Protein 6J6V (pdb70)

Near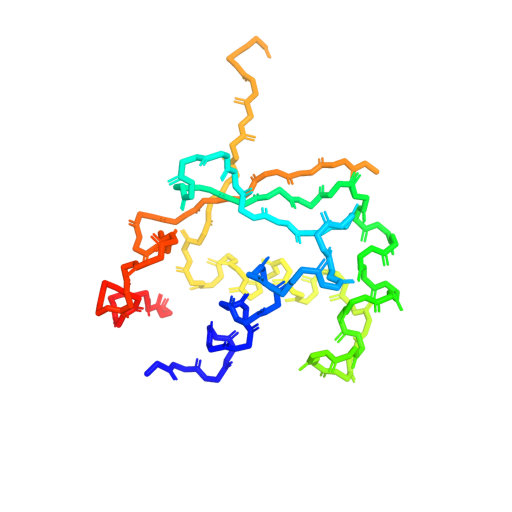est PDB structures (foldseek):
  6j6w-assembly1_A  TM=1.005E+00  e=5.561E-21  Homo sapiens
  6j6v-assembly1_A-2  TM=1.011E+00  e=1.621E-20  Homo sapiens
  5d5u-assembly1_B-2  TM=9.566E-01  e=1.226E-15  Homo sapiens
  5d8l-assembly2_F  TM=9.532E-01  e=7.972E-15  Homo sapiens
  5d8l-assembly1_D  TM=9.468E-01  e=5.926E-14  Homo sapiens

Solvent-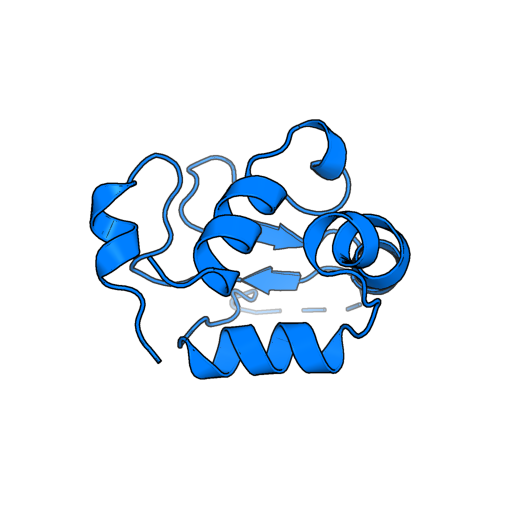accessible surface area: 5804 Å² total; per-residue (Å²): 90,39,75,31,0,32,92,0,52,46,0,0,38,40,112,54,2,48,106,1,0,98,30,20,136,75,0,68,8,0,44,0,39,44,49,69,107,0,7,146,75,2,0,48,120,50,35,188,69,67,75,34,61,42,2,52,138,42,2,109,67,13,39,11,167,130,66,115,84,184,197,130,121,19,53,7,51,20,91,13,1,12,105,61,138,119,149,42,10,97,180,0,130,171

InterPro domains:
  IPR000232 Heat shock factor (HSF)-type, DNA-binding [PF00447] (20-120)
  IPR000232 Heat shock factor (HSF)-type, DNA-binding [PR00056] (20-43)
  IPR000232 Heat shock factor (HSF)-type, DNA-binding [PR00056] (58-70)
  IPR000232 Heat shock factor (HSF)-type, DNA-binding [PR00056] (71-83)
  IPR000232 Heat shock factor (HSF)-type, DNA-binding [PS00434] (59-83)
  IPR000232 Heat shock factor (HSF)-type, DNA-binding [SM00415] (16-120)
  IPR036388 Winged helix-like DNA-binding domain superfamily [G3DSA:1.10.10.10] (14-121)
  IPR036390 Winged helix DNA-binding domain superfamily [SSF46785] (15-120)

Secondary structure (DSSP, 8-state):
--HHHHHHHHHHH-GGGTTTEEE-TTSSSEEES-HHHHHHHTHHHHHS---HHHHHHHHHHTT-EE-------EEEE-TT--TT-TTGGGG---

Structure (mmCIF, N/CA/C/O backbone):
data_6J6V
#
_entry.id   6J6V
#
_cell.length_a   44.619
_cell.length_b   68.229
_cell.length_c   80.099
_cell.angle_alpha   90.00
_cell.angle_beta   90.00
_cell.angle_gamma   90.00
#
_symmetry.space_group_name_H-M   'I 2 2 2'
#
loop_
_entity.id
_entity.type
_entity.pdbx_description
1 polymer 'Heat shock factor protein 4'
2 non-polymer 'SODIUM ION'
3 non-polymer 'NITRATE ION'
4 water water
#
loop_
_atom_site.group_PDB
_atom_site.id
_atom_site.type_symbol
_atom_site.label_atom_id
_atom_site.label_alt_id
_atom_site.label_comp_id
_atom_site.label_asym_id
_atom_site.label_entity_id
_atom_site.label_seq_id
_atom_site.pdbx_PDB_ins_code
_atom_site.Cartn_x
_atom_site.Cartn_y
_atom_site.Cartn_z
_atom_site.occupancy
_atom_site.B_iso_or_equiv
_atom_site.auth_seq_id
_atom_site.auth_comp_id
_atom_site.auth_asym_id
_atom_site.auth_atom_id
_atom_site.pdbx_PDB_model_num
ATOM 1 N N . VAL A 1 1 ? 5.939 3.294 29.483 1.00 27.15 17 VAL A N 1
ATOM 2 C CA . VAL A 1 1 ? 6.806 4.456 29.393 1.00 23.78 17 VAL A CA 1
ATOM 3 C C . VAL A 1 1 ? 6.313 5.402 28.281 1.00 21.58 17 VAL A C 1
ATOM 4 O O . VAL A 1 1 ? 6.215 5.010 27.122 1.00 24.43 17 VAL A O 1
ATOM 8 N N . PRO A 1 2 ? 6.010 6.648 28.643 1.00 20.61 18 PRO A N 1
ATOM 9 C CA . PRO A 1 2 ? 5.603 7.641 27.642 1.00 20.62 18 PRO A CA 1
ATOM 10 C C . PRO A 1 2 ? 6.625 7.780 26.518 1.00 19.46 18 PRO A C 1
ATOM 11 O O . PRO A 1 2 ? 7.839 7.681 26.730 1.00 18.88 18 PRO A O 1
ATOM 15 N N . ALA A 1 3 ? 6.113 8.039 25.312 1.00 20.11 19 ALA A N 1
ATOM 16 C CA . ALA A 1 3 ? 6.953 8.100 24.120 1.00 19.89 19 ALA A CA 1
ATOM 17 C C . ALA A 1 3 ? 8.104 9.086 24.273 1.00 18.25 19 ALA A C 1
ATOM 18 O O . ALA A 1 3 ? 9.221 8.813 23.820 1.00 18.59 19 ALA A O 1
ATOM 20 N N . PHE A 1 4 ? 7.859 10.239 24.911 1.00 16.97 20 PHE A N 1
ATOM 21 C CA . PHE A 1 4 ? 8.945 11.198 25.107 1.00 16.31 20 PHE A CA 1
ATOM 22 C C . PHE A 1 4 ? 10.105 10.565 25.855 1.00 15.31 20 PHE A C 1
ATOM 23 O O . PHE A 1 4 ? 11.270 10.773 25.500 1.00 14.93 20 PHE A O 1
ATOM 31 N N . LEU A 1 5 ? 9.801 9.798 26.907 1.00 14.83 21 LEU A N 1
ATOM 32 C CA . LEU A 1 5 ? 10.843 9.199 27.732 1.00 14.18 21 LEU A CA 1
ATOM 33 C C . LEU A 1 5 ? 11.513 8.034 27.029 1.00 13.42 21 LEU A C 1
ATOM 34 O O . LEU A 1 5 ? 12.716 7.823 27.198 1.00 14.15 21 LEU A O 1
ATOM 39 N N . GLY A 1 6 ? 10.758 7.262 26.250 1.00 14.89 22 GLY A N 1
ATOM 40 C CA . GLY A 1 6 ? 11.385 6.215 25.462 1.00 15.96 22 GLY A CA 1
ATOM 41 C C . GLY A 1 6 ? 12.371 6.784 24.462 1.00 14.74 22 GLY A C 1
ATOM 42 O O . GLY A 1 6 ? 13.462 6.235 24.259 1.00 15.31 22 GLY A O 1
ATOM 43 N N . LYS A 1 7 ? 11.986 7.879 23.800 1.00 15.25 23 LYS A N 1
ATOM 44 C CA . LYS A 1 7 ? 12.887 8.542 22.864 1.00 15.30 23 LYS A CA 1
ATOM 45 C C . LYS A 1 7 ? 14.094 9.130 23.587 1.00 14.06 23 LYS A C 1
ATOM 46 O O . LYS A 1 7 ? 15.228 9.014 23.101 1.00 14.54 23 LYS A O 1
ATOM 52 N N . LEU A 1 8 ? 13.868 9.773 24.735 1.00 13.34 24 LEU A N 1
ATOM 53 C CA . LEU A 1 8 ? 14.973 10.334 25.511 1.00 12.93 24 LEU A CA 1
ATOM 54 C C . LEU A 1 8 ? 15.966 9.251 25.908 1.00 12.32 24 LEU A C 1
ATOM 55 O O . LEU A 1 8 ? 17.185 9.415 25.768 1.00 13.05 24 LEU A O 1
ATOM 60 N N . TRP A 1 9 ? 15.451 8.136 26.426 1.00 12.18 25 TRP A N 1
ATOM 61 C CA . TRP A 1 9 ? 16.298 7.007 26.803 1.00 12.26 25 TRP A CA 1
ATOM 62 C C . TRP A 1 9 ? 17.156 6.553 25.630 1.00 12.79 25 TRP A C 1
ATOM 63 O O . TRP A 1 9 ? 18.366 6.329 25.766 1.00 12.81 25 TRP A O 1
ATOM 74 N N . ALA A 1 10 ? 16.521 6.370 24.473 1.00 13.12 26 ALA A N 1
ATOM 75 C CA . ALA A 1 10 ? 17.240 5.911 23.288 1.00 14.00 26 ALA A CA 1
ATOM 76 C C . ALA A 1 10 ? 18.290 6.917 22.846 1.00 14.27 26 ALA A C 1
ATOM 77 O O . ALA A 1 10 ? 19.430 6.550 22.539 1.00 14.99 26 ALA A O 1
ATOM 79 N N . LEU A 1 11 ? 17.925 8.199 22.792 1.00 13.93 27 LEU A N 1
ATOM 80 C CA . LEU A 1 11 ? 18.874 9.168 22.269 1.00 15.20 27 LEU A CA 1
ATOM 81 C C . LEU A 1 11 ? 20.040 9.399 23.218 1.00 13.77 27 LEU A C 1
ATOM 82 O O . LEU A 1 11 ? 21.163 9.602 22.758 1.00 14.26 27 LEU A O 1
ATOM 87 N N . VAL A 1 12 ? 19.814 9.361 24.534 1.00 12.82 28 VAL A N 1
ATOM 88 C CA . VAL A 1 12 ? 20.941 9.505 25.453 1.00 12.18 28 VAL A CA 1
ATOM 89 C C . VAL A 1 12 ? 21.911 8.347 25.269 1.00 12.64 28 VAL A C 1
ATOM 90 O O . VAL A 1 12 ? 23.125 8.544 25.130 1.00 13.28 28 VAL A O 1
ATOM 94 N N . GLY A 1 13 ? 21.382 7.117 25.222 1.00 12.90 29 GLY A N 1
ATOM 95 C CA . GLY A 1 13 ? 22.224 5.933 25.107 1.00 14.50 29 GLY A CA 1
ATOM 96 C C . GLY A 1 13 ? 22.830 5.695 23.731 1.00 14.54 2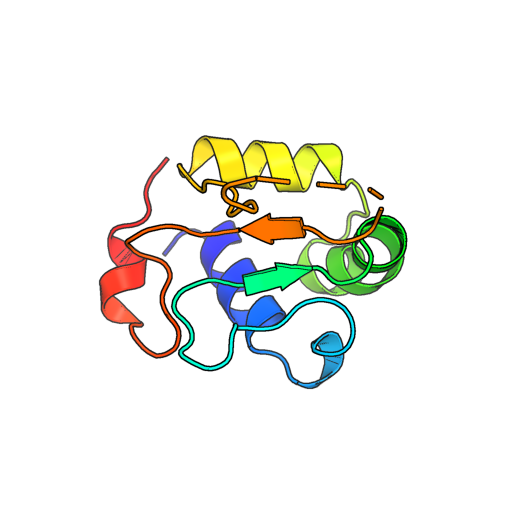9 GLY A C 1
ATOM 97 O O . GLY A 1 13 ? 23.748 4.879 23.608 1.00 16.34 29 GLY A O 1
ATOM 98 N N . ASP A 1 14 ? 22.320 6.354 22.700 1.00 14.46 30 ASP A N 1
ATOM 99 C CA . ASP A 1 14 ? 22.770 6.103 21.329 1.00 15.96 30 ASP A CA 1
ATOM 100 C C . ASP A 1 14 ? 24.236 6.512 21.184 1.00 15.44 30 ASP A C 1
ATOM 101 O O . ASP A 1 14 ? 24.569 7.691 21.383 1.00 15.79 30 ASP A O 1
ATOM 106 N N . PRO A 1 15 ? 25.134 5.596 20.814 1.00 15.87 31 PRO A N 1
ATOM 107 C CA . PRO A 1 15 ? 26.543 6.004 20.633 1.00 17.47 31 PRO A CA 1
ATOM 108 C C . PRO A 1 15 ? 26.715 7.045 19.540 1.00 17.51 31 PRO A C 1
ATOM 109 O O . PRO A 1 15 ? 27.654 7.856 19.597 1.00 18.68 31 PRO A O 1
ATOM 113 N N . GLY A 1 16 ? 25.824 7.044 18.544 1.00 17.77 32 GLY A N 1
ATOM 114 C CA . GLY A 1 16 ? 25.885 7.996 17.451 1.00 19.27 32 GLY A CA 1
ATOM 115 C C . GLY A 1 16 ? 25.584 9.423 17.853 1.00 17.41 32 GLY A C 1
ATOM 116 O O . GLY A 1 16 ? 25.840 10.339 17.065 1.00 20.44 32 GLY A O 1
ATOM 117 N N . THR A 1 17 ? 25.032 9.639 19.046 1.00 15.72 33 THR A N 1
ATOM 118 C CA . THR A 1 17 ? 24.791 10.985 19.535 1.00 15.49 33 THR A CA 1
ATOM 119 C C . THR A 1 17 ? 25.706 11.376 20.684 1.00 14.75 33 THR A C 1
ATOM 120 O O . THR A 1 17 ? 25.598 12.513 21.159 1.00 14.67 33 THR A O 1
ATOM 124 N N . ASP A 1 18 ? 26.592 10.468 21.150 1.00 15.20 34 ASP A N 1
ATOM 125 C CA . ASP A 1 18 ? 27.332 10.672 22.398 1.00 15.25 34 ASP A CA 1
ATOM 126 C C . ASP A 1 18 ? 28.253 11.883 22.377 1.00 16.47 34 ASP A C 1
ATOM 127 O O . ASP A 1 18 ? 28.617 12.374 23.448 1.00 18.03 34 ASP A O 1
ATOM 132 N N . HIS A 1 19 ? 28.663 12.361 21.198 1.00 16.90 35 HIS A N 1
ATOM 133 C CA . HIS A 1 19 ? 29.462 13.580 21.126 1.00 17.55 35 HIS A CA 1
ATOM 134 C C . HIS A 1 19 ? 28.659 14.805 21.550 1.00 17.74 35 HIS A C 1
ATOM 135 O O . HIS A 1 19 ? 29.258 15.837 21.879 1.00 20.63 35 HIS A O 1
ATOM 142 N N . LEU A 1 20 ? 27.326 14.713 21.542 1.00 15.60 36 LEU A N 1
ATOM 143 C CA . LEU A 1 20 ? 26.454 15.815 21.926 1.00 16.58 36 LEU A CA 1
ATOM 144 C C . LEU A 1 20 ? 25.592 15.521 23.148 1.00 15.41 36 LEU A C 1
ATOM 145 O O . LEU A 1 20 ? 25.278 16.454 23.897 1.00 16.30 36 LEU A O 1
ATOM 150 N N . ILE A 1 21 ? 25.181 14.270 23.366 1.00 13.98 37 ILE A N 1
ATOM 151 C CA . ILE A 1 21 ? 24.367 13.916 24.525 1.00 13.18 37 ILE A CA 1
ATOM 152 C C . ILE A 1 21 ? 24.698 12.483 24.919 1.00 13.24 37 ILE A C 1
ATOM 153 O O . ILE A 1 21 ? 24.645 11.575 24.078 1.00 13.54 37 ILE A O 1
ATOM 158 N N . ARG A 1 22 ? 25.071 12.275 26.189 1.00 12.77 38 ARG A N 1
ATOM 159 C CA . ARG A 1 22 ? 25.508 10.954 26.616 1.00 12.56 38 ARG A CA 1
ATOM 160 C C . ARG A 1 22 ? 25.273 10.794 28.110 1.00 12.11 38 ARG A C 1
ATOM 161 O O . ARG A 1 22 ? 25.174 11.771 28.860 1.00 12.65 38 ARG A O 1
ATOM 169 N N . TRP A 1 23 ? 25.202 9.544 28.550 1.00 11.45 39 TRP A N 1
ATOM 170 C CA . TRP A 1 23 ? 25.188 9.253 29.978 1.00 11.69 39 TRP A CA 1
ATOM 171 C C . TRP A 1 23 ? 26.514 9.671 30.618 1.00 11.16 39 TRP A C 1
ATOM 172 O O . TRP A 1 23 ? 27.572 9.599 29.994 1.00 12.30 39 TRP A O 1
ATOM 183 N N . SER A 1 24 ? 26.450 10.071 31.877 1.00 11.83 40 SER A N 1
ATOM 184 C CA . SER A 1 24 ? 27.649 10.243 32.684 1.00 12.15 40 SER A CA 1
ATOM 185 C C . SER A 1 24 ? 28.363 8.908 32.875 1.00 11.90 40 SER A C 1
ATOM 186 O O . SER A 1 24 ? 27.793 7.855 32.542 1.00 11.66 40 SER A O 1
ATOM 189 N N . PRO A 1 25 ? 29.570 8.882 33.450 1.00 12.11 41 PRO A N 1
ATOM 190 C CA . PRO A 1 25 ? 30.273 7.590 33.529 1.00 12.06 41 PRO A CA 1
ATOM 191 C C . PRO A 1 25 ? 29.516 6.516 34.286 1.00 10.46 41 PRO A C 1
ATOM 192 O O . PRO A 1 25 ? 29.574 5.354 33.871 1.00 11.10 41 PRO A O 1
ATOM 196 N N . SER A 1 26 ? 28.785 6.851 35.353 1.00 10.59 42 SER A N 1
ATOM 197 C CA . SER A 1 26 ? 28.013 5.870 36.099 1.00 10.22 42 SER A CA 1
ATOM 198 C C . SER A 1 26 ? 26.578 5.779 35.614 1.00 10.33 42 SER A C 1
ATOM 199 O O . SER A 1 26 ? 25.850 4.894 36.080 1.00 11.33 42 SER A O 1
ATOM 202 N N . GLY A 1 27 ? 26.132 6.682 34.741 1.00 10.36 43 GLY A N 1
ATOM 203 C CA . GLY A 1 27 ? 24.789 6.638 34.214 1.00 11.04 43 GLY A CA 1
ATOM 204 C C . GLY A 1 27 ? 23.726 7.237 35.101 1.00 9.73 43 GLY A C 1
ATOM 205 O O . GLY A 1 27 ? 22.547 7.068 34.798 1.00 11.02 43 GLY A O 1
ATOM 206 N N . THR A 1 28 ? 24.085 7.998 36.133 1.00 9.91 44 THR A N 1
ATOM 207 C CA . THR A 1 28 ? 23.056 8.550 37.000 1.00 10.12 44 THR A CA 1
ATOM 208 C C . THR A 1 28 ? 22.632 9.957 36.60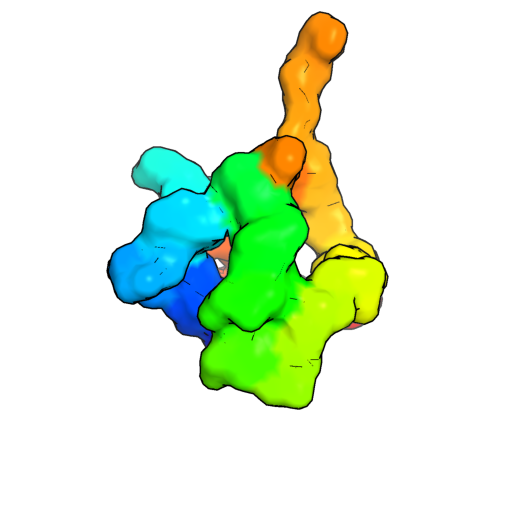0 1.00 10.58 44 THR A C 1
ATOM 209 O O . THR A 1 28 ? 21.749 10.530 37.253 1.00 11.19 44 THR A O 1
ATOM 213 N N . SER A 1 29 ? 23.251 10.527 35.578 1.00 11.01 45 SER A N 1
ATOM 214 C CA . SER A 1 29 ? 22.852 11.806 35.003 1.00 11.18 45 SER A CA 1
ATOM 215 C C . SER A 1 29 ? 23.256 11.749 33.540 1.00 11.00 45 SER A C 1
ATOM 216 O O . SER A 1 29 ? 23.897 10.795 33.105 1.00 11.27 45 SER A O 1
ATOM 219 N N . PHE A 1 30 ? 22.889 12.775 32.769 1.00 12.06 46 PHE A N 1
ATOM 220 C CA . PHE A 1 30 ? 23.305 12.827 31.377 1.00 12.89 46 PHE A CA 1
ATOM 221 C C . PHE A 1 30 ? 23.768 14.232 31.034 1.00 12.60 46 PHE A C 1
ATOM 222 O O . PHE A 1 30 ? 23.327 15.214 31.640 1.00 13.81 46 PHE A O 1
ATOM 230 N N . LEU A 1 31 ? 24.679 14.305 30.065 1.00 13.74 47 LEU A N 1
ATOM 231 C CA . LEU A 1 31 ? 25.366 15.538 29.697 1.00 15.18 47 LEU A CA 1
ATOM 232 C C . LEU A 1 31 ? 24.996 15.913 28.274 1.00 15.77 47 LEU A C 1
ATOM 233 O O . LEU A 1 31 ? 25.079 15.073 27.375 1.00 17.97 47 LEU A O 1
ATOM 238 N N . VAL A 1 32 ? 24.624 17.178 28.073 1.00 15.82 48 VAL A N 1
ATOM 239 C CA . VAL A 1 32 ? 24.507 17.775 26.744 1.00 16.50 48 VAL A CA 1
ATOM 240 C C . VAL A 1 32 ? 25.726 18.675 26.582 1.00 16.81 48 VAL A C 1
ATOM 241 O O . VAL A 1 32 ? 25.887 19.662 27.314 1.00 18.67 48 VAL A O 1
ATOM 245 N N A SER A 1 33 ? 26.609 18.312 25.650 0.57 18.12 49 SER A N 1
ATOM 246 N N B SER A 1 33 ? 26.600 18.338 25.633 0.43 18.27 49 SER A N 1
ATOM 247 C CA A SER A 1 33 ? 27.890 18.997 25.535 0.57 19.24 49 SER A CA 1
ATOM 248 C CA B SER A 1 33 ? 27.899 18.995 25.534 0.43 20.02 49 SER A CA 1
ATOM 249 C C A SER A 1 33 ? 27.752 20.370 24.899 0.57 20.11 49 SER A C 1
ATOM 250 C C B SER A 1 33 ? 27.863 20.298 24.753 0.43 20.37 49 SER A C 1
ATOM 251 O O A SER A 1 33 ? 28.488 21.293 25.267 0.57 21.18 49 SER A O 1
ATOM 252 O O B SER A 1 33 ? 28.806 21.093 24.854 0.43 20.77 49 SER A O 1
ATOM 257 N N . ASP A 1 34 ? 26.810 20.526 23.969 1.00 19.93 50 ASP A N 1
ATOM 258 C CA . ASP A 1 34 ? 26.670 21.760 23.196 1.00 21.63 50 ASP A CA 1
ATOM 259 C C . ASP A 1 34 ? 25.171 21.866 22.908 1.00 22.30 50 ASP A C 1
ATOM 260 O O . ASP A 1 34 ? 24.649 21.127 22.068 1.00 21.26 50 ASP A O 1
ATOM 265 N N . GLN A 1 35 ? 24.483 22.753 23.635 1.00 22.28 51 GLN A N 1
ATOM 266 C CA . GLN A 1 35 ? 23.023 22.789 23.547 1.00 22.56 51 GLN A CA 1
ATOM 267 C C . GLN A 1 35 ? 22.548 23.192 22.159 1.00 22.25 51 GLN A C 1
ATOM 268 O O . GLN A 1 35 ? 21.590 22.612 21.631 1.00 22.81 51 GLN A O 1
ATOM 274 N N . SER A 1 36 ? 23.193 24.197 21.562 1.00 25.19 52 SER A N 1
ATOM 275 C CA . SER A 1 36 ? 22.789 24.669 20.240 1.00 27.74 52 SER A CA 1
ATOM 276 C C . SER A 1 36 ? 22.916 23.567 19.200 1.00 25.70 52 SER A C 1
ATOM 277 O O . SER A 1 36 ? 22.006 23.347 18.391 1.00 26.48 52 SER A O 1
ATOM 280 N N . ARG A 1 37 ? 24.048 22.865 19.199 1.00 24.93 53 ARG A N 1
ATOM 281 C CA . ARG A 1 37 ? 24.233 21.803 18.221 1.00 24.20 53 ARG A CA 1
ATOM 282 C C . ARG A 1 37 ? 23.314 20.631 18.508 1.00 22.49 53 ARG A C 1
ATOM 283 O O . ARG A 1 37 ? 22.781 20.013 17.582 1.00 23.85 53 ARG A O 1
ATOM 291 N N . PHE A 1 38 ? 23.146 20.280 19.785 1.00 20.69 54 PHE A N 1
ATOM 292 C CA . PHE A 1 38 ? 22.216 19.218 20.142 1.00 19.64 54 PHE A CA 1
ATOM 293 C C . PHE A 1 38 ? 20.832 19.492 19.555 1.00 20.35 54 PHE A C 1
ATOM 294 O O . PHE A 1 38 ? 20.207 18.608 18.955 1.00 20.20 54 PHE A O 1
ATOM 302 N N . ALA A 1 39 ? 20.342 20.728 19.702 1.00 21.07 55 ALA A N 1
ATOM 303 C CA . ALA A 1 39 ? 18.994 21.048 19.232 1.00 22.28 55 ALA A CA 1
ATOM 304 C C . ALA A 1 39 ? 18.882 20.951 17.714 1.00 23.29 55 ALA A C 1
ATOM 305 O O . ALA A 1 39 ? 17.841 20.540 17.193 1.00 24.71 55 ALA A O 1
ATOM 307 N N . LYS A 1 40 ? 19.943 21.300 16.997 1.00 24.80 56 LYS A N 1
ATOM 308 C CA . LYS A 1 40 ? 19.914 21.318 15.539 1.00 26.13 56 LYS A CA 1
ATOM 309 C C . LYS A 1 40 ? 20.214 19.956 14.924 1.00 25.95 56 LYS A C 1
ATOM 310 O O . LYS A 1 40 ? 19.738 19.674 13.817 1.00 27.70 56 LYS A O 1
ATOM 316 N N . GLU A 1 41 ? 20.975 19.105 15.618 1.00 24.79 57 GLU A N 1
ATOM 317 C CA . GLU A 1 41 ? 21.499 17.865 15.053 1.00 24.06 57 GLU A CA 1
ATOM 318 C C . GLU A 1 41 ? 20.903 16.589 15.636 1.00 25.50 57 GLU A C 1
ATOM 319 O O . GLU A 1 41 ? 20.793 15.603 14.902 1.00 30.27 57 GLU A O 1
ATOM 325 N N . VAL A 1 42 ? 20.521 16.568 16.912 1.00 22.69 58 VAL A N 1
ATOM 326 C CA . VAL A 1 42 ? 19.960 15.369 17.550 1.00 22.79 58 VAL A CA 1
ATOM 327 C C . VAL A 1 42 ? 18.448 15.429 17.628 1.00 21.58 58 VAL A C 1
ATOM 328 O O . VAL A 1 42 ? 17.773 14.447 17.320 1.00 23.37 58 VAL A O 1
ATOM 332 N N . LEU A 1 43 ? 17.895 16.557 18.082 1.00 21.92 59 LEU A N 1
ATOM 333 C CA . LEU A 1 43 ? 16.443 16.645 18.241 1.00 21.29 59 LEU A CA 1
ATOM 334 C C . LEU A 1 43 ? 15.679 16.314 16.967 1.00 22.49 59 LEU A C 1
ATOM 335 O O . LEU A 1 43 ? 14.678 15.583 17.057 1.00 23.98 59 LEU A O 1
ATOM 340 N N . PRO A 1 44 ? 16.075 16.781 15.780 1.00 23.05 60 PRO A N 1
ATOM 341 C CA . PRO A 1 44 ? 15.309 16.393 14.585 1.00 23.34 60 PRO A CA 1
ATOM 342 C C . PRO A 1 44 ? 15.288 14.889 14.360 1.00 24.64 60 PRO A C 1
ATOM 343 O O . PRO A 1 44 ? 14.260 14.346 13.933 1.00 25.17 60 PRO A O 1
ATOM 347 N N . GLN A 1 45 ? 16.390 14.198 14.672 1.00 24.44 61 GLN A N 1
ATOM 348 C CA . GLN A 1 45 ? 16.473 12.757 14.444 1.00 25.52 61 GLN A CA 1
ATOM 349 C C . GLN A 1 45 ? 15.456 12.003 15.287 1.00 24.09 61 GLN A C 1
ATOM 350 O O . GLN A 1 45 ? 14.895 10.992 14.842 1.00 27.38 61 GLN A O 1
ATOM 356 N N . TYR A 1 46 ? 15.230 12.457 16.523 1.00 21.78 62 TYR A N 1
ATOM 357 C CA . TYR A 1 46 ? 14.392 11.723 17.455 1.00 21.51 62 TYR A CA 1
ATOM 358 C C . TYR A 1 46 ? 13.001 12.308 17.619 1.00 21.98 62 TYR A C 1
ATOM 359 O O . TYR A 1 46 ? 12.058 11.553 17.885 1.00 24.66 62 TYR A O 1
ATOM 368 N N . PHE A 1 47 ? 12.837 13.624 17.457 1.00 22.44 63 PHE A N 1
ATOM 369 C CA . PHE A 1 47 ? 11.558 14.267 17.709 1.00 22.49 63 PHE A CA 1
ATOM 370 C C . PHE A 1 47 ? 11.011 15.014 16.508 1.00 24.15 63 PHE A C 1
ATOM 371 O O . PHE A 1 47 ? 9.878 15.500 16.572 1.00 25.65 63 PHE A O 1
ATOM 379 N N . LYS A 1 48 ? 11.779 15.141 15.429 1.00 23.70 64 LYS A N 1
ATOM 380 C CA . LYS A 1 48 ? 11.347 15.877 14.247 1.00 25.71 64 LYS A CA 1
ATOM 381 C C . LYS A 1 48 ? 10.996 17.321 14.575 1.00 27.11 64 LYS A C 1
ATOM 382 O O . LYS A 1 48 ? 10.080 17.899 13.995 1.00 31.37 64 LYS A O 1
ATOM 388 N N . HIS A 1 49 ? 11.717 17.904 15.523 1.00 25.80 65 HIS A N 1
ATOM 389 C CA . HIS A 1 49 ? 11.753 19.342 15.730 1.00 25.07 65 HIS A CA 1
ATOM 390 C C . HIS A 1 49 ? 13.154 19.706 16.198 1.00 24.55 65 HIS A C 1
ATOM 391 O O . HIS A 1 49 ? 13.978 18.835 16.490 1.00 25.78 65 HIS A O 1
ATOM 398 N N . SER A 1 50 ? 13.425 21.011 16.266 1.00 26.22 66 SER A N 1
ATOM 399 C CA . SER A 1 50 ? 14.737 21.507 16.670 1.00 27.14 66 SER A CA 1
ATOM 400 C C . SER A 1 50 ? 14.637 22.547 17.781 1.00 26.30 66 SER A C 1
ATOM 401 O O . SER A 1 50 ? 15.481 23.444 17.877 1.00 28.77 66 SER A O 1
ATOM 404 N N . ASN A 1 51 ? 13.632 22.435 18.648 1.00 27.14 67 ASN A N 1
ATOM 405 C CA . ASN A 1 51 ? 13.337 23.489 19.618 1.00 27.86 67 ASN A CA 1
ATOM 406 C C . ASN A 1 51 ? 13.842 23.094 21.002 1.00 25.45 67 ASN A C 1
ATOM 407 O O . ASN A 1 51 ? 13.195 22.317 21.715 1.00 24.44 67 ASN A O 1
ATOM 412 N N . MET A 1 52 ? 14.988 23.663 21.389 1.00 23.98 68 MET A N 1
ATOM 413 C CA . MET A 1 52 ? 15.568 23.360 22.694 1.00 22.71 68 MET A CA 1
ATOM 414 C C . MET A 1 52 ? 14.640 23.781 23.828 1.00 20.59 68 MET A C 1
ATOM 415 O O . MET A 1 52 ? 14.500 23.061 24.822 1.00 19.80 68 MET A O 1
ATOM 420 N N . ALA A 1 53 ? 14.002 24.950 23.701 1.00 21.89 69 ALA A N 1
ATOM 421 C CA . ALA A 1 53 ? 13.133 25.413 24.776 1.00 22.17 69 ALA A CA 1
ATOM 422 C C . ALA A 1 53 ? 11.995 24.432 25.027 1.00 20.32 69 ALA A C 1
ATOM 423 O O . ALA A 1 53 ? 11.655 24.146 26.183 1.00 20.41 69 ALA A O 1
ATOM 425 N N . SER A 1 54 ? 11.400 23.894 23.958 1.00 21.50 70 SER A N 1
ATOM 426 C CA . SER A 1 54 ? 10.339 22.901 24.122 1.00 23.00 70 SER A CA 1
ATOM 427 C C . SER A 1 54 ? 10.861 21.649 24.808 1.00 20.66 70 SER A C 1
ATOM 428 O O . SER A 1 54 ? 10.201 21.089 25.690 1.00 19.78 70 SER A O 1
ATOM 431 N N . PHE A 1 55 ? 12.040 21.187 24.397 1.00 17.90 71 PHE A N 1
ATOM 432 C CA . PHE A 1 55 ? 12.635 19.996 24.988 1.00 17.08 71 PHE A CA 1
ATOM 433 C C . PHE A 1 55 ? 12.896 20.184 26.481 1.00 16.36 71 PHE A C 1
ATOM 434 O O . PHE A 1 55 ? 12.564 19.316 27.294 1.00 15.86 71 PHE A O 1
ATOM 442 N N . VAL A 1 56 ? 13.496 21.313 26.859 1.00 16.39 72 VAL A N 1
ATOM 443 C CA . VAL A 1 56 ? 13.801 21.568 28.263 1.00 17.43 72 VAL A CA 1
ATOM 444 C C . VAL A 1 56 ? 12.521 21.741 29.074 1.00 17.10 72 VAL A C 1
ATOM 445 O O . VAL A 1 56 ? 12.423 21.270 30.216 1.00 17.26 72 VAL A O 1
ATOM 449 N N . ARG A 1 57 ? 11.506 22.386 28.490 1.00 17.17 73 ARG A N 1
ATOM 450 C CA . ARG A 1 57 ? 10.216 22.457 29.159 1.00 19.68 73 ARG A CA 1
ATOM 451 C C . ARG A 1 57 ? 9.658 21.068 29.436 1.00 17.36 73 ARG A C 1
ATOM 452 O O . ARG A 1 57 ? 9.092 20.817 30.506 1.00 18.27 73 ARG A O 1
ATOM 460 N N . GLN A 1 58 ? 9.780 20.161 28.467 1.00 17.07 74 GLN A N 1
ATOM 461 C CA . GLN A 1 58 ? 9.293 18.802 28.667 1.00 16.73 74 GLN A CA 1
ATOM 462 C C . GLN A 1 58 ? 10.067 18.094 29.778 1.00 15.44 74 GLN A C 1
ATOM 463 O O . GLN A 1 58 ? 9.473 17.422 30.629 1.00 16.25 74 GLN A O 1
ATOM 469 N N . LEU A 1 59 ? 11.391 18.277 29.823 1.00 14.54 75 LEU A N 1
ATOM 470 C CA . LEU A 1 59 ? 12.170 17.717 30.927 1.00 14.54 75 LEU A CA 1
ATOM 471 C C . LEU A 1 59 ? 11.670 18.252 32.260 1.00 14.33 75 LEU A C 1
ATOM 472 O O . LEU A 1 59 ? 11.501 17.493 33.220 1.00 15.53 75 LEU A O 1
ATOM 477 N N . ASN A 1 60 ? 11.385 19.556 32.322 1.00 15.31 76 ASN A N 1
ATOM 478 C CA . ASN A 1 60 ? 10.897 20.140 33.563 1.00 17.52 76 ASN A CA 1
ATOM 479 C C . ASN A 1 60 ? 9.550 19.545 33.957 1.00 18.15 76 ASN A C 1
ATOM 480 O O . ASN A 1 60 ? 9.304 19.276 35.141 1.00 19.16 76 ASN A O 1
ATOM 485 N N . MET A 1 61 ? 8.671 19.307 32.975 1.00 17.52 77 MET A N 1
ATOM 486 C CA . MET A 1 61 ? 7.359 18.740 33.276 1.00 19.63 77 MET A CA 1
ATOM 487 C C . MET A 1 61 ? 7.472 17.348 33.873 1.00 18.67 77 MET A C 1
ATOM 488 O O . MET A 1 61 ? 6.589 16.933 34.627 1.00 21.46 77 MET A O 1
ATOM 493 N N . TYR A 1 62 ? 8.530 16.609 33.542 1.00 16.68 78 TYR A N 1
ATOM 494 C CA . TYR A 1 62 ? 8.746 15.284 34.108 1.00 16.03 78 TYR A CA 1
ATOM 495 C C . TYR A 1 62 ? 9.574 15.311 35.385 1.00 15.81 78 TYR A C 1
ATOM 496 O O . TYR A 1 62 ? 9.883 14.249 35.929 1.00 17.51 78 TYR A O 1
ATOM 505 N N . GLY A 1 63 ? 9.942 16.481 35.884 1.00 16.03 79 GLY A N 1
ATOM 506 C CA . GLY A 1 63 ? 10.677 16.577 37.119 1.00 17.44 79 GLY A CA 1
ATOM 507 C C . GLY A 1 63 ? 12.173 16.441 36.996 1.00 15.30 79 GLY A C 1
ATOM 508 O O . GLY A 1 63 ? 12.840 16.262 38.019 1.00 16.52 79 GLY A O 1
ATOM 509 N N . PHE A 1 64 ? 12.736 16.523 35.792 1.00 15.01 80 PHE A N 1
ATOM 510 C CA . PHE A 1 64 ? 14.187 16.543 35.680 1.00 14.21 80 PHE A CA 1
ATOM 511 C C . PHE A 1 64 ? 14.735 17.807 36.327 1.00 14.61 80 PHE A C 1
ATOM 512 O O . PHE A 1 64 ? 14.068 18.849 36.391 1.00 16.79 80 PHE A O 1
ATOM 520 N N . ARG A 1 65 ? 15.973 17.699 36.790 1.00 14.74 81 ARG A N 1
ATOM 521 C CA . ARG A 1 65 ? 16.696 18.764 37.464 1.00 15.10 81 ARG A CA 1
ATOM 522 C C . ARG A 1 65 ? 18.033 18.959 36.761 1.00 14.95 81 ARG A C 1
ATOM 523 O O . ARG A 1 65 ? 18.402 18.185 35.875 1.00 16.38 81 ARG A O 1
ATOM 531 N N . LYS A 1 66 ? 18.745 20.023 37.128 1.00 16.98 82 LYS A N 1
ATOM 532 C CA . LYS A 1 66 ? 20.065 20.309 36.588 1.00 17.04 82 LYS A CA 1
ATOM 533 C C . LYS A 1 66 ? 21.131 20.051 37.642 1.00 16.26 82 LYS A C 1
ATOM 534 O O . LYS A 1 66 ? 20.897 20.234 38.835 1.00 18.55 82 LYS A O 1
ATOM 540 N N . VAL A 1 67 ? 22.313 19.641 37.190 1.00 15.61 83 VAL A N 1
ATOM 541 C CA . VAL A 1 67 ? 23.453 19.407 38.069 1.00 15.84 83 VAL A CA 1
ATOM 542 C C . VAL A 1 67 ? 24.471 20.506 37.805 1.00 17.19 83 VAL A C 1
ATOM 543 O O . VAL A 1 67 ? 24.872 20.724 36.655 1.00 18.28 83 VAL A O 1
ATOM 547 N N . VAL A 1 68 ? 24.879 21.209 38.865 1.00 17.33 84 VAL A N 1
ATOM 548 C CA . VAL A 1 68 ? 25.746 22.374 38.746 1.00 19.07 84 VAL A CA 1
ATOM 549 C C . VAL A 1 68 ? 26.858 22.281 39.783 1.00 19.26 84 VAL A C 1
ATOM 550 O O . VAL A 1 68 ? 26.780 21.532 40.756 1.00 18.27 84 VAL A O 1
ATOM 554 N N . SER A 1 69 ? 27.891 23.087 39.583 1.00 22.64 85 SER A N 1
ATOM 555 C CA . SER A 1 69 ? 29.004 23.060 40.517 1.00 25.35 85 SER A CA 1
ATOM 556 C C . SER A 1 69 ? 28.578 23.604 41.879 1.00 25.25 85 SER A C 1
ATOM 557 O O . SER A 1 69 ? 27.650 24.411 41.991 1.00 27.82 85 SER A O 1
ATOM 560 N N . ILE A 1 70 ? 29.257 23.131 42.926 1.00 26.04 86 ILE A N 1
ATOM 561 C CA . ILE A 1 70 ? 29.037 23.680 44.264 1.00 29.10 86 ILE A CA 1
ATOM 562 C C . ILE A 1 70 ? 29.389 25.160 44.307 1.00 36.43 86 ILE A C 1
ATOM 563 O O . ILE A 1 70 ? 28.643 25.973 44.866 1.00 37.72 86 ILE A O 1
ATOM 568 N N . GLU A 1 71 ? 30.517 25.534 43.715 1.00 41.21 87 GLU A N 1
ATOM 569 C CA . GLU A 1 71 ? 30.977 26.922 43.791 1.00 51.60 87 GLU A CA 1
ATOM 570 C C . GLU A 1 71 ? 30.218 27.861 42.852 1.00 52.40 87 GLU A C 1
ATOM 571 O O . GLU A 1 71 ? 29.783 27.464 41.771 1.00 53.27 87 GLU A O 1
ATOM 577 N N . ASP A 1 81 ? 27.153 25.995 24.870 1.00 43.43 97 ASP A N 1
ATOM 578 C CA . ASP A 1 81 ? 27.285 25.770 26.300 1.00 39.25 97 ASP A CA 1
ATOM 579 C C . ASP A 1 81 ? 26.771 24.379 26.662 1.00 32.98 97 ASP A C 1
ATOM 580 O O . ASP A 1 81 ? 25.918 23.815 25.976 1.00 33.83 97 ASP A O 1
ATOM 585 N N . HIS A 1 82 ? 27.300 23.823 27.742 1.00 28.69 98 HIS A N 1
ATOM 586 C CA . HIS A 1 82 ? 26.946 22.490 28.188 1.00 25.60 98 HIS A CA 1
ATOM 587 C C . HIS A 1 82 ? 26.012 22.558 29.389 1.00 24.86 98 HIS A C 1
ATOM 588 O O . HIS A 1 82 ? 25.934 23.559 30.103 1.00 27.19 98 HIS A O 1
ATOM 595 N N . VAL A 1 83 ? 25.285 21.465 29.596 1.00 20.12 99 VAL A N 1
ATOM 596 C CA . VAL A 1 83 ? 24.357 21.352 30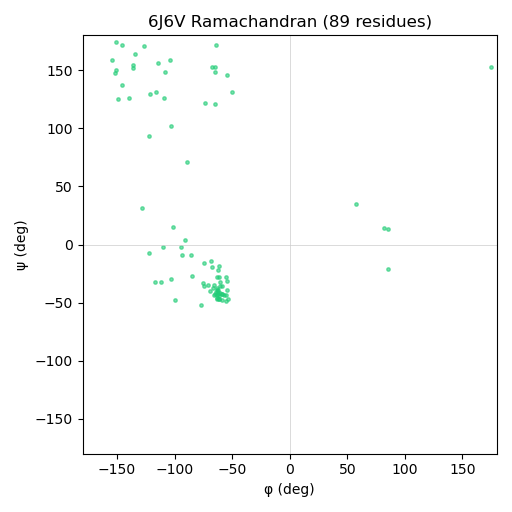.712 1.00 18.80 99 VAL A CA 1
ATOM 597 C C . VAL A 1 83 ? 24.241 19.879 31.074 1.00 17.33 99 VAL A C 1
ATOM 598 O O . VAL A 1 83 ? 24.355 18.998 30.215 1.00 19.81 99 VAL A O 1
ATOM 602 N N . GLU A 1 84 ? 24.037 19.610 32.359 1.00 16.25 100 GLU A N 1
ATOM 603 C CA . GLU A 1 84 ? 23.899 18.250 32.859 1.00 15.31 100 GLU A CA 1
ATOM 604 C C . GLU A 1 84 ? 22.544 18.141 33.534 1.00 14.52 100 GLU A C 1
ATOM 605 O O . GLU A 1 84 ? 22.191 18.988 34.368 1.00 15.83 100 GLU A O 1
ATOM 611 N N . PHE A 1 85 ? 21.777 17.120 33.157 1.00 13.41 101 PHE A N 1
ATOM 612 C CA . PHE A 1 85 ? 20.439 16.891 33.688 1.00 13.46 101 PHE A CA 1
ATOM 613 C C . PHE A 1 85 ? 20.412 15.601 34.499 1.00 12.83 101 PHE A C 1
ATOM 614 O O . PHE A 1 85 ? 21.192 14.674 34.259 1.00 13.55 101 PHE A O 1
ATOM 622 N N . GLN A 1 86 ? 19.449 15.525 35.411 1.00 13.19 102 GLN A N 1
ATOM 623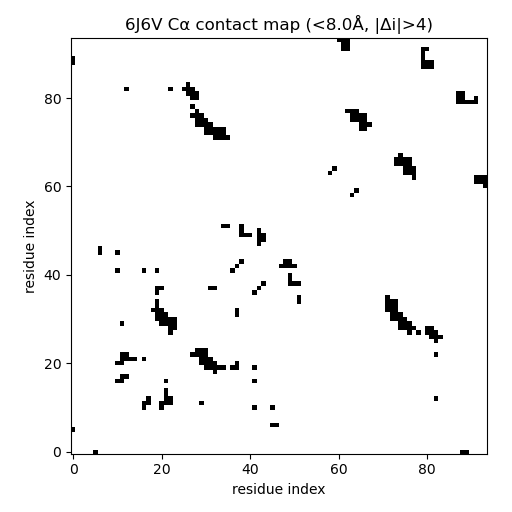 C CA . GLN A 1 86 ? 19.315 14.361 36.267 1.00 12.91 102 GLN A CA 1
ATOM 624 C C . GLN A 1 86 ? 17.853 14.174 36.653 1.00 12.54 102 GLN A C 1
ATOM 625 O O . GLN A 1 86 ? 17.095 15.136 36.767 1.00 14.92 102 GLN A O 1
ATOM 631 N N . HIS A 1 87 ? 17.467 12.925 36.874 1.00 12.04 103 HIS A N 1
ATOM 632 C CA . HIS A 1 87 ? 16.173 12.601 37.463 1.00 11.50 103 HIS A CA 1
ATOM 633 C C . HIS A 1 87 ? 16.433 11.361 38.310 1.00 11.58 103 HIS A C 1
ATOM 634 O O . HIS A 1 87 ? 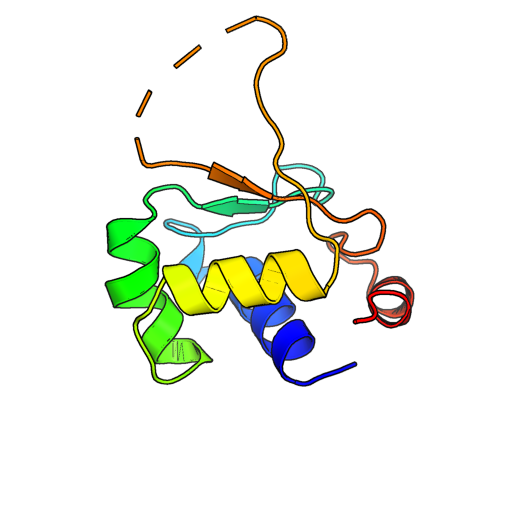17.123 10.441 37.835 1.00 11.02 103 HIS A O 1
ATOM 641 N N . PRO A 1 88 ? 15.887 11.278 39.533 1.00 12.05 104 PRO A N 1
ATOM 642 C CA . PRO A 1 88 ? 16.136 10.072 40.339 1.00 11.93 104 PRO A CA 1
ATOM 643 C C . PRO A 1 88 ? 15.775 8.784 39.632 1.00 10.98 104 PRO A C 1
ATOM 644 O O . PRO A 1 88 ? 16.401 7.757 39.918 1.00 11.60 104 PRO A O 1
ATOM 648 N N . SER A 1 89 ? 14.773 8.792 38.757 1.00 11.04 105 SER A N 1
ATOM 649 C CA . SER A 1 89 ? 14.282 7.589 38.111 1.00 10.72 105 SER A CA 1
ATOM 650 C C . SER A 1 89 ? 14.770 7.414 36.673 1.00 10.64 105 SER A C 1
ATOM 651 O O . SER A 1 89 ? 14.225 6.577 35.947 1.00 11.41 105 SER A O 1
ATOM 654 N N . PHE A 1 90 ? 15.796 8.154 36.252 1.00 10.53 106 PHE A N 1
ATOM 655 C CA . PHE A 1 90 ? 16.335 8.064 34.892 1.00 10.21 106 PHE A CA 1
ATOM 656 C C . PHE A 1 90 ? 17.810 7.695 35.016 1.00 10.37 106 PHE A C 1
ATOM 657 O O . PHE A 1 90 ? 18.675 8.559 35.181 1.00 11.17 106 PHE A O 1
ATOM 665 N N . VAL A 1 91 ? 18.108 6.397 34.966 1.00 10.09 107 VAL A N 1
ATOM 666 C CA . VAL A 1 91 ? 19.427 5.886 35.336 1.00 10.69 107 VAL A CA 1
ATOM 667 C C . VAL A 1 91 ? 19.801 4.797 34.344 1.00 9.96 107 VAL A C 1
ATOM 668 O O . VAL A 1 91 ? 19.033 3.844 34.151 1.00 10.70 107 VAL A O 1
ATOM 672 N N . ARG A 1 92 ? 20.976 4.915 33.714 1.00 10.56 108 ARG A N 1
ATOM 673 C CA . ARG A 1 92 ? 21.392 3.965 32.688 1.00 10.62 108 ARG A CA 1
ATOM 674 C C . ARG A 1 92 ? 21.240 2.536 33.183 1.00 10.63 108 ARG A C 1
ATOM 675 O O . ARG A 1 92 ? 21.710 2.181 34.268 1.00 11.03 108 ARG A O 1
ATOM 683 N N . GLY A 1 93 ? 20.614 1.699 32.357 1.00 11.73 109 GLY A N 1
ATOM 684 C CA . GLY A 1 93 ? 20.411 0.311 32.689 1.00 12.90 109 GLY A CA 1
ATOM 685 C C . GLY A 1 93 ? 19.184 0.017 33.530 1.00 11.91 109 GLY A C 1
ATOM 686 O O . GLY A 1 93 ? 18.727 -1.129 33.538 1.00 13.49 109 GLY A O 1
ATOM 687 N N . ARG A 1 94 ? 18.636 1.002 34.239 1.00 10.86 110 ARG A N 1
ATOM 688 C CA . ARG A 1 94 ? 17.507 0.763 35.147 1.00 10.93 110 ARG A CA 1
ATOM 689 C C . ARG A 1 94 ? 16.203 0.935 34.362 1.00 10.41 110 ARG A C 1
ATOM 690 O O . ARG A 1 94 ? 15.433 1.883 34.543 1.00 10.72 110 ARG A O 1
ATOM 698 N N . GLU A 1 95 ? 15.948 -0.032 33.471 1.00 11.19 111 GLU A N 1
ATOM 699 C CA . GLU A 1 95 ? 14.811 0.052 32.554 1.00 11.97 111 GLU A CA 1
ATOM 700 C C . GLU A 1 95 ? 13.485 0.090 33.302 1.00 12.21 111 GLU A C 1
ATOM 701 O O . GLU A 1 95 ? 12.559 0.797 32.894 1.00 14.37 111 GLU A O 1
ATOM 707 N N . GLN A 1 96 ? 13.355 -0.693 34.376 1.00 11.89 112 GLN A N 1
ATOM 708 C CA . GLN A 1 96 ? 12.082 -0.747 35.079 1.00 13.42 112 GLN A CA 1
ATOM 709 C C . GLN A 1 96 ? 11.853 0.509 35.914 1.00 12.65 112 GLN A C 1
ATOM 710 O O . GLN A 1 96 ? 10.716 0.981 36.023 1.00 14.45 112 GLN A O 1
ATOM 716 N N . LEU A 1 97 ? 12.931 1.093 36.455 1.00 11.68 113 LEU A N 1
ATOM 717 C CA . LEU A 1 97 ? 12.830 2.330 37.222 1.00 11.60 113 LEU A CA 1
ATOM 718 C C . LEU A 1 97 ? 12.276 3.465 36.375 1.00 11.59 113 LEU A C 1
ATOM 719 O O . LEU A 1 97 ? 11.563 4.342 36.889 1.00 12.27 113 LEU A O 1
ATOM 724 N N . LEU A 1 98 ? 12.581 3.452 35.070 1.00 12.18 114 LEU A N 1
ATOM 725 C CA . LEU A 1 98 ? 12.108 4.476 34.156 1.00 13.32 114 LEU A CA 1
ATOM 726 C C . LEU A 1 98 ? 10.594 4.603 34.200 1.00 13.65 114 LEU A C 1
ATOM 727 O O . LEU A 1 98 ? 10.051 5.687 33.940 1.00 15.08 114 LEU A O 1
ATOM 732 N N . GLU A 1 99 ? 9.891 3.515 34.530 1.00 14.81 115 GLU A N 1
ATOM 733 C CA . GLU A 1 99 ? 8.436 3.540 34.639 1.00 17.52 115 GLU A CA 1
ATOM 734 C C . GLU A 1 99 ? 7.943 4.497 35.715 1.00 17.22 115 GLU A C 1
ATOM 735 O O . GLU A 1 99 ? 6.769 4.887 35.686 1.00 20.50 115 GLU A O 1
ATOM 741 N N . ARG A 1 100 ? 8.806 4.897 36.653 1.00 16.01 116 ARG A N 1
ATOM 742 C CA . ARG A 1 100 ? 8.420 5.808 37.722 1.00 17.34 116 ARG A CA 1
ATOM 743 C C . ARG A 1 100 ? 8.531 7.281 37.346 1.00 18.39 116 ARG A C 1
ATOM 744 O O . ARG A 1 100 ? 8.088 8.130 38.125 1.00 22.49 116 ARG A O 1
ATOM 752 N N . VAL A 1 101 ? 9.128 7.609 36.202 1.00 17.45 117 VAL A N 1
ATOM 753 C CA . VAL A 1 101 ? 9.184 8.999 35.754 1.00 18.54 117 VAL A CA 1
ATOM 754 C C . VAL A 1 101 ? 7.798 9.402 35.273 1.00 22.60 117 VAL A C 1
ATOM 755 O O . VAL A 1 101 ? 7.244 8.784 34.355 1.00 27.38 117 VAL A O 1
ATOM 759 N N . ARG A 1 102 ? 7.233 10.440 35.884 1.00 22.73 118 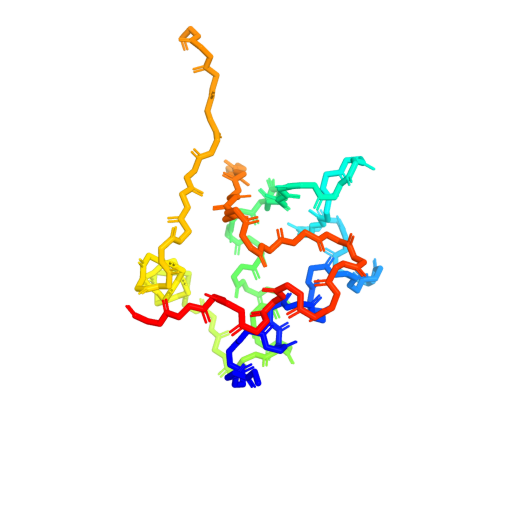ARG A N 1
ATOM 760 C CA . ARG A 1 102 ? 5.855 10.816 35.609 1.00 26.21 118 ARG A CA 1
ATOM 761 C C . ARG A 1 102 ? 5.736 12.323 35.442 1.00 25.67 118 ARG A C 1
ATOM 762 O O . ARG A 1 102 ? 6.552 13.096 35.957 1.00 24.91 118 ARG A O 1
ATOM 770 N N . ARG A 1 103 ? 4.718 12.731 34.694 1.00 29.20 119 ARG A N 1
ATOM 771 C CA . ARG A 1 103 ? 4.397 14.142 34.566 1.00 36.00 119 ARG A CA 1
ATOM 772 C C . ARG A 1 103 ? 3.853 14.666 35.889 1.00 42.54 119 ARG A C 1
ATOM 773 O O . ARG A 1 103 ? 4.178 15.777 36.304 1.00 46.59 119 ARG A O 1
#

Organism: Homo sapiens (NCBI:txid9606)

Foldseek 3Di:
DDLLLVLVLCLQPPPVNVVAKHADPQFQKIKGQDQQCCLVPPCCVRPVHRDSVVNVVVCVVQPKDWDDDPVNMTMIGDRQGGPPNVVSSVVRDD

Sequence (94 aa):
VPAFLGKLWALVGDPGTDHLIRWSPSGTSFLVSSDQSRFAKEVLPQYFKHSNMASFVRQLNMYGFRKVVSIEDHVEFQHPSFVRGREQLLERVRR

CATH classification: 1.10.10.10

B-factor: mean 23.24, std 12.12, range [6.75, 79.55]

Radius of gyration: 12.34 Å; Cα contacts (8 Å, |Δi|>4): 139; chains: 1; bounding box: 27×28×30 Å

GO terms:
  GO:0005515 protein binding (F, IPI)
  GO:0019903 protein phosphatase binding (F, IPI)
  GO:0000785 chromatin (C, IDA)
  GO:0000978 RNA polymerase II cis-regulatory region sequence-specific DNA binding (F, IDA)
  GO:0000981 DNA-binding transcription factor activity, RNA polymerase II-specific (F, IDA)
  GO:1990837 sequence-specific double-stranded DNA binding (F, IDA)
  GO:0000122 negative regulation of transcription by RNA polymerase II (P, IDA)
  GO:0016607 nuclear speck (C, IDA)
  GO:0005634 nucleus (C, EXP)